Protein AF-A0A1C6IML2-F1 (afdb_monomer_lite)

Sequence (94 aa):
MLRERFFKNSITDAYDDVGADLAWDDSLQDDDVLLAPAPFDALYPHYLCAMTDAALGETDRYVGEQAQYNSLLADLAAWLRRSYPTLTGAQWRW

Structure (mmCIF, N/CA/C/O backbone):
data_AF-A0A1C6IML2-F1
#
_entry.id   AF-A0A1C6IML2-F1
#
loop_
_atom_site.group_PDB
_atom_site.id
_atom_site.type_symbol
_atom_site.label_atom_id
_atom_site.label_alt_id
_atom_site.label_comp_id
_atom_site.label_asym_id
_atom_site.label_entity_id
_atom_site.label_seq_id
_atom_site.pdbx_PDB_ins_code
_atom_site.Cartn_x
_atom_site.Cartn_y
_atom_site.Cartn_z
_atom_site.occupancy
_atom_site.B_iso_or_equiv
_atom_site.auth_seq_id
_atom_site.auth_comp_id
_atom_site.auth_asym_id
_atom_site.auth_atom_id
_atom_site.pdbx_PDB_model_num
ATOM 1 N N . MET A 1 1 ? 6.548 -15.029 27.079 1.00 63.56 1 MET A N 1
ATOM 2 C CA . MET A 1 1 ? 7.824 -14.253 27.061 1.00 63.56 1 MET A CA 1
ATOM 3 C C . MET A 1 1 ? 7.557 -12.743 27.072 1.00 63.56 1 MET A C 1
ATOM 5 O O . MET A 1 1 ? 6.429 -12.356 26.808 1.00 63.56 1 MET A O 1
ATOM 9 N N . LEU A 1 2 ? 8.548 -11.876 27.361 1.00 61.06 2 LEU A N 1
ATOM 10 C CA . LEU A 1 2 ? 8.369 -10.403 27.366 1.00 61.06 2 LEU A CA 1
ATOM 11 C C . LEU A 1 2 ? 7.769 -9.887 26.043 1.00 61.06 2 LEU A C 1
ATOM 13 O O . LEU A 1 2 ? 6.884 -9.036 26.061 1.00 61.06 2 LEU A O 1
ATOM 17 N N . ARG A 1 3 ? 8.179 -10.479 24.908 1.00 58.22 3 ARG A N 1
ATOM 18 C CA . ARG A 1 3 ? 7.647 -10.131 23.582 1.00 58.22 3 ARG A CA 1
ATOM 19 C C . ARG A 1 3 ? 6.127 -10.335 23.477 1.00 58.22 3 ARG A C 1
ATOM 21 O O . ARG A 1 3 ? 5.409 -9.483 22.991 1.00 58.22 3 ARG A O 1
ATOM 28 N N . GLU A 1 4 ? 5.616 -11.427 24.034 1.00 58.88 4 GLU A N 1
ATOM 29 C CA . GLU A 1 4 ? 4.181 -11.743 24.035 1.00 58.88 4 GLU A CA 1
ATOM 30 C C . GLU A 1 4 ? 3.408 -10.953 25.091 1.00 58.88 4 GLU A C 1
ATOM 32 O O . GLU A 1 4 ? 2.196 -11.077 25.159 1.00 58.88 4 GLU A O 1
ATOM 37 N N . ARG A 1 5 ? 4.079 -10.204 25.973 1.00 57.34 5 ARG A N 1
ATOM 38 C CA . ARG A 1 5 ? 3.413 -9.317 26.938 1.00 57.34 5 ARG A CA 1
ATOM 39 C C . ARG A 1 5 ? 3.260 -7.897 26.410 1.00 57.34 5 ARG A C 1
ATOM 41 O O . ARG A 1 5 ? 2.305 -7.246 26.802 1.00 57.34 5 ARG A O 1
ATOM 48 N N . PHE A 1 6 ? 4.181 -7.437 25.561 1.00 58.16 6 PHE A N 1
ATOM 49 C CA . PHE A 1 6 ? 4.202 -6.062 25.046 1.00 58.16 6 PHE A CA 1
ATOM 50 C C . PHE A 1 6 ? 3.831 -5.944 23.565 1.00 58.16 6 PHE A C 1
ATOM 52 O O . PHE A 1 6 ? 3.366 -4.891 23.147 1.00 58.16 6 PHE A O 1
ATOM 59 N N . PHE A 1 7 ? 4.007 -7.014 22.787 1.00 61.31 7 PHE A N 1
ATOM 60 C CA . PHE A 1 7 ? 3.743 -7.055 21.347 1.00 61.31 7 PHE A CA 1
ATOM 61 C C . PHE A 1 7 ? 2.663 -8.082 21.006 1.00 61.31 7 PHE A C 1
ATOM 63 O O . PHE A 1 7 ? 2.701 -8.680 19.933 1.00 61.31 7 PHE A O 1
ATOM 70 N N . LYS A 1 8 ? 1.707 -8.339 21.916 1.00 62.97 8 LYS A N 1
ATOM 71 C CA . LYS A 1 8 ? 0.493 -9.025 21.463 1.00 62.97 8 LYS A CA 1
ATOM 72 C C . LYS A 1 8 ? -0.135 -8.179 20.370 1.00 62.97 8 LYS A C 1
ATOM 74 O O . LYS A 1 8 ? -0.185 -6.953 20.508 1.00 62.97 8 LYS A O 1
ATOM 79 N N . ASN A 1 9 ? -0.600 -8.863 19.329 1.00 65.50 9 ASN A N 1
ATOM 80 C CA . ASN A 1 9 ? -1.374 -8.252 18.266 1.00 65.50 9 ASN A CA 1
ATOM 81 C C . ASN A 1 9 ? -2.499 -7.403 18.859 1.00 65.50 9 ASN A C 1
ATOM 83 O O . ASN A 1 9 ? -2.930 -7.586 20.005 1.00 65.50 9 ASN A O 1
ATOM 87 N N . SER A 1 10 ? -2.924 -6.430 18.066 1.00 68.50 10 SER A N 1
ATOM 88 C CA . SER A 1 10 ? -4.104 -5.647 18.381 1.00 68.50 10 SER A CA 1
ATOM 89 C C . SER A 1 10 ? -5.308 -6.553 18.669 1.00 68.50 10 SER A C 1
ATOM 91 O O . SER A 1 10 ? -5.331 -7.718 18.284 1.00 68.50 10 SER A O 1
ATOM 93 N N . ILE A 1 11 ? -6.315 -6.009 19.347 1.00 70.06 11 ILE A N 1
ATOM 94 C CA . ILE A 1 11 ? -7.582 -6.703 19.618 1.00 70.06 11 ILE A CA 1
ATOM 95 C C . ILE A 1 11 ? -8.411 -6.992 18.363 1.00 70.06 11 ILE A C 1
ATOM 97 O O . ILE A 1 11 ? -9.483 -7.570 18.486 1.00 70.06 11 ILE A O 1
ATOM 101 N N . THR A 1 12 ? -7.976 -6.522 17.193 1.00 74.88 12 THR A N 1
ATOM 102 C CA . THR A 1 12 ? -8.743 -6.653 15.960 1.00 74.88 12 THR A CA 1
ATOM 103 C C . THR A 1 12 ? -8.471 -7.976 15.261 1.00 74.88 12 THR A C 1
ATOM 105 O O . THR A 1 12 ? -7.321 -8.354 15.067 1.00 74.88 12 THR A O 1
ATOM 108 N N . ASP A 1 13 ? -9.562 -8.617 14.872 1.00 79.81 1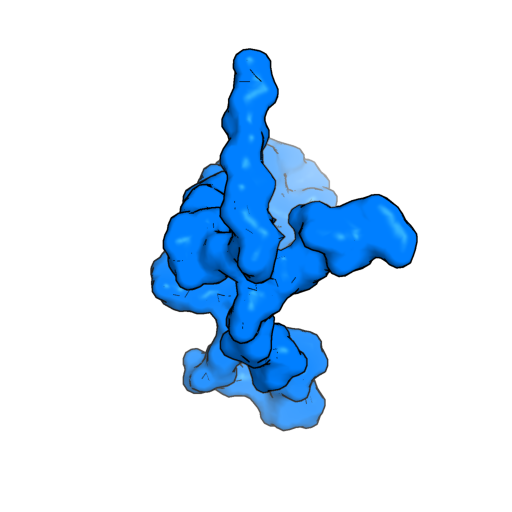3 ASP A N 1
ATOM 109 C CA . ASP A 1 13 ? -9.695 -9.780 13.992 1.00 79.81 13 ASP A CA 1
ATOM 110 C C . ASP A 1 13 ? -10.162 -9.372 12.580 1.00 79.81 13 ASP A C 1
ATOM 112 O O . ASP A 1 13 ? -10.324 -10.206 11.698 1.00 79.81 13 ASP A O 1
ATOM 116 N N . ALA A 1 14 ? -10.349 -8.069 12.329 1.00 78.75 14 ALA A N 1
ATOM 117 C CA . ALA A 1 14 ? -10.951 -7.540 11.102 1.00 78.75 14 ALA A CA 1
ATOM 118 C C . ALA A 1 14 ? -10.142 -7.816 9.821 1.00 78.75 14 ALA A C 1
ATOM 120 O O . ALA A 1 14 ? -10.643 -7.555 8.731 1.00 78.75 14 ALA A O 1
ATOM 121 N N . TYR A 1 15 ? -8.903 -8.298 9.956 1.00 79.44 15 TYR A N 1
ATOM 122 C CA . TYR A 1 15 ? -8.008 -8.613 8.844 1.00 79.44 15 TYR A CA 1
ATOM 123 C C . TYR A 1 15 ? -7.736 -10.113 8.686 1.00 79.44 15 TYR A C 1
ATOM 125 O O . TYR A 1 15 ? -6.981 -10.483 7.794 1.00 79.44 15 TYR A O 1
ATOM 133 N N . ASP A 1 16 ? -8.302 -10.966 9.546 1.00 84.62 16 ASP A N 1
ATOM 134 C CA . ASP A 1 16 ? -7.970 -12.396 9.563 1.00 84.62 16 ASP A CA 1
ATOM 135 C C . ASP A 1 16 ? -8.580 -13.142 8.361 1.00 84.62 16 ASP A C 1
ATOM 137 O O . ASP A 1 16 ? -7.967 -14.077 7.850 1.00 84.62 16 ASP A O 1
ATOM 141 N N . ASP A 1 17 ? -9.744 -12.683 7.885 1.00 84.81 17 ASP A N 1
ATOM 142 C CA . ASP A 1 17 ? -10.539 -13.330 6.830 1.00 84.81 17 ASP A CA 1
ATOM 143 C C . ASP A 1 17 ? -10.688 -12.469 5.554 1.00 84.81 17 ASP A C 1
ATOM 145 O O . ASP A 1 17 ? -11.549 -12.739 4.717 1.00 84.81 17 ASP A O 1
ATOM 149 N N . VAL A 1 18 ? -9.888 -11.406 5.394 1.00 83.88 18 VAL A N 1
ATOM 150 C CA . VAL A 1 18 ? -9.951 -10.496 4.228 1.00 83.88 18 VAL A CA 1
ATOM 151 C C . VAL A 1 18 ? -8.589 -10.370 3.551 1.00 83.88 18 VAL A C 1
ATOM 153 O O . VAL A 1 18 ? -7.551 -10.398 4.211 1.00 83.88 18 VAL A O 1
ATOM 156 N N . GLY A 1 19 ? -8.577 -10.176 2.234 1.00 82.94 19 GLY A N 1
ATOM 157 C CA . GLY A 1 19 ? -7.341 -10.066 1.466 1.00 82.94 19 GLY A CA 1
ATOM 158 C C . GLY A 1 19 ? -7.447 -10.679 0.077 1.00 82.94 19 GLY A C 1
ATOM 159 O O . GLY A 1 19 ? -8.177 -11.642 -0.149 1.00 82.94 19 GLY A O 1
ATOM 160 N N . ALA A 1 20 ? -6.680 -10.121 -0.861 1.00 82.19 20 ALA A N 1
ATOM 161 C CA . ALA A 1 20 ? -6.645 -10.609 -2.237 1.00 82.19 20 ALA A CA 1
ATOM 162 C C . ALA A 1 20 ? -6.125 -12.051 -2.335 1.00 82.19 20 ALA A C 1
ATOM 164 O O . ALA A 1 20 ? -6.489 -12.764 -3.257 1.00 82.19 20 ALA A O 1
ATOM 165 N N . ASP A 1 21 ? -5.280 -12.479 -1.397 1.00 84.38 21 ASP A N 1
ATOM 166 C CA . ASP A 1 21 ? -4.763 -13.842 -1.290 1.00 84.38 21 ASP A CA 1
ATOM 167 C C . ASP A 1 21 ? -5.829 -14.854 -0.858 1.00 84.38 21 ASP A C 1
ATOM 169 O O . ASP A 1 21 ? -5.790 -15.994 -1.313 1.00 84.38 21 ASP A O 1
ATOM 173 N N . LEU A 1 22 ? -6.791 -14.435 -0.031 1.00 85.81 22 LEU A N 1
ATOM 174 C CA . LEU A 1 22 ? -7.913 -15.271 0.403 1.00 85.81 22 LEU A CA 1
ATOM 175 C C . LEU A 1 22 ? -9.039 -15.304 -0.639 1.00 85.81 22 LEU A C 1
ATOM 177 O O . LEU A 1 22 ? -9.642 -16.349 -0.854 1.00 85.81 22 LEU A O 1
ATOM 181 N N . ALA A 1 23 ? -9.296 -14.177 -1.307 1.00 83.88 23 ALA A N 1
ATOM 182 C CA . ALA A 1 23 ? -10.342 -14.056 -2.325 1.00 83.88 23 ALA A CA 1
ATOM 183 C C . ALA A 1 23 ? -9.951 -14.649 -3.697 1.00 83.88 23 ALA A C 1
ATOM 185 O O . ALA A 1 23 ? -10.800 -14.854 -4.561 1.00 83.88 23 ALA A O 1
ATOM 186 N N . TRP A 1 24 ? -8.663 -14.934 -3.923 1.00 80.88 24 TRP A N 1
ATOM 187 C CA . TRP A 1 24 ? -8.145 -15.313 -5.242 1.00 80.88 24 TRP A CA 1
ATOM 188 C C . TRP A 1 24 ? -8.762 -16.588 -5.834 1.00 80.88 24 TRP A C 1
ATOM 190 O O . TRP A 1 24 ? -8.887 -16.682 -7.057 1.00 80.88 24 TRP A O 1
ATOM 200 N N . ASP A 1 25 ? -9.142 -17.562 -5.001 1.00 82.88 25 ASP A N 1
ATOM 201 C CA . ASP A 1 25 ? -9.632 -18.870 -5.463 1.00 82.88 25 ASP A CA 1
ATOM 202 C C . ASP A 1 25 ? -10.903 -18.761 -6.330 1.00 82.88 25 ASP A C 1
ATOM 204 O O . ASP A 1 25 ? -11.059 -19.530 -7.282 1.00 82.88 25 ASP A O 1
ATOM 208 N N . ASP A 1 26 ? -11.752 -17.759 -6.080 1.00 79.19 26 ASP A N 1
ATOM 209 C CA . ASP A 1 26 ? -12.971 -17.481 -6.854 1.00 79.19 26 ASP A CA 1
ATOM 210 C C . ASP A 1 26 ? -12.768 -16.407 -7.945 1.00 79.19 26 ASP A C 1
ATOM 212 O O . ASP A 1 26 ? -13.717 -15.990 -8.612 1.00 79.19 26 ASP A O 1
ATOM 216 N N . SER A 1 27 ? -11.509 -16.027 -8.208 1.00 78.31 27 SER A N 1
ATOM 217 C CA . SER A 1 27 ? -11.098 -14.818 -8.940 1.00 78.31 27 SER A CA 1
ATOM 218 C C . SER A 1 27 ? -11.529 -13.532 -8.233 1.00 78.31 27 SER A C 1
ATOM 220 O O . SER A 1 27 ? -12.689 -13.378 -7.870 1.00 78.31 27 SER A O 1
ATOM 222 N N . LEU A 1 28 ? -10.599 -12.582 -8.104 1.00 81.69 28 LEU A N 1
ATOM 223 C CA . LEU A 1 28 ? -10.842 -11.313 -7.415 1.00 81.69 28 LEU A CA 1
ATOM 224 C C . LEU A 1 28 ? -11.996 -10.530 -8.074 1.00 81.69 28 LEU A C 1
ATOM 226 O O . LEU A 1 28 ? -11.887 -10.139 -9.240 1.00 81.69 28 LEU A O 1
ATOM 230 N N . GLN A 1 29 ? -13.081 -10.321 -7.334 1.00 84.25 29 GLN A N 1
ATOM 231 C CA . GLN A 1 29 ? -14.260 -9.553 -7.728 1.00 84.25 29 GLN A CA 1
ATOM 232 C C . GLN A 1 29 ? -14.117 -8.073 -7.349 1.00 84.25 29 GLN A C 1
ATOM 234 O O . GLN A 1 29 ? -13.320 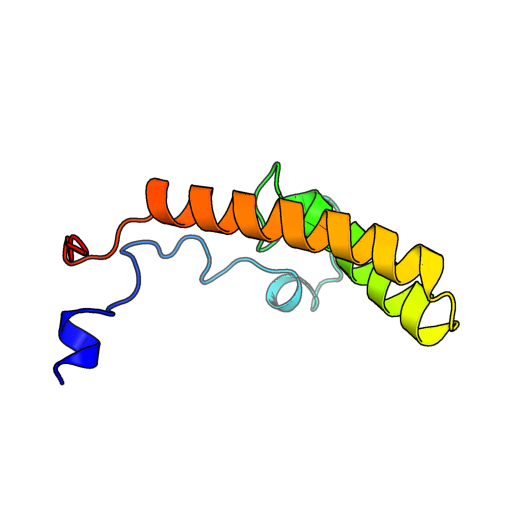-7.700 -6.488 1.00 84.25 29 GLN A O 1
ATOM 239 N N . ASP A 1 30 ? -14.922 -7.213 -7.977 1.00 81.25 30 ASP A N 1
ATOM 240 C CA . ASP A 1 30 ? -14.915 -5.767 -7.706 1.00 81.25 30 ASP A CA 1
ATOM 241 C C . ASP A 1 30 ? -15.397 -5.421 -6.280 1.00 81.25 30 ASP A C 1
ATOM 243 O O . ASP A 1 30 ? -15.064 -4.357 -5.757 1.00 81.25 30 ASP A O 1
ATOM 247 N N . ASP A 1 31 ? -16.200 -6.289 -5.657 1.00 82.75 31 ASP A N 1
ATOM 248 C CA . ASP A 1 31 ? -16.744 -6.129 -4.306 1.00 82.75 31 ASP A CA 1
ATOM 249 C C . ASP A 1 31 ? -15.939 -6.853 -3.213 1.00 82.75 31 ASP A C 1
ATOM 251 O O . ASP A 1 31 ? -16.283 -6.740 -2.031 1.00 82.75 31 ASP A O 1
ATOM 255 N N . ASP A 1 32 ? -14.847 -7.535 -3.576 1.00 83.62 32 ASP A N 1
ATOM 256 C CA . ASP A 1 32 ? -13.982 -8.207 -2.609 1.00 83.62 32 ASP A CA 1
ATOM 257 C C . ASP A 1 32 ? -13.278 -7.211 -1.684 1.00 83.62 32 ASP A C 1
ATOM 259 O O . ASP A 1 32 ? -12.699 -6.197 -2.092 1.00 83.62 32 ASP A O 1
ATOM 263 N N . VAL A 1 33 ? -13.286 -7.531 -0.390 1.00 81.56 33 VAL A N 1
ATOM 264 C CA . VAL A 1 33 ? -12.640 -6.701 0.625 1.00 81.56 33 VAL A CA 1
ATOM 265 C C . VAL A 1 33 ? -11.139 -6.960 0.609 1.00 81.56 33 VAL A C 1
ATOM 267 O O . VAL A 1 33 ? -10.651 -8.018 1.012 1.00 81.56 33 VAL A O 1
ATOM 270 N N . LEU A 1 34 ? -10.394 -5.952 0.166 1.00 82.94 34 LEU A N 1
ATOM 271 C CA . LEU A 1 34 ? -8.940 -5.976 0.181 1.00 82.94 34 LEU A CA 1
ATOM 272 C C . LEU A 1 34 ? -8.380 -5.672 1.578 1.00 82.94 34 LEU A C 1
ATOM 274 O O . LEU A 1 34 ? -9.021 -5.037 2.416 1.00 82.94 34 LEU A O 1
ATOM 278 N N . LEU A 1 35 ? -7.129 -6.084 1.804 1.00 83.19 35 LEU A N 1
ATOM 279 C CA . LEU A 1 35 ? -6.431 -5.893 3.079 1.00 83.19 35 LEU A CA 1
ATOM 280 C C . LEU A 1 35 ? -6.242 -4.406 3.422 1.00 83.19 35 LEU A C 1
ATOM 282 O O . LEU A 1 35 ? -6.279 -4.033 4.591 1.00 83.19 35 LEU A O 1
ATOM 286 N N . ALA A 1 36 ? -6.022 -3.547 2.422 1.00 85.19 36 ALA A N 1
ATOM 287 C CA . ALA A 1 36 ? -6.010 -2.102 2.626 1.00 85.19 36 ALA A CA 1
ATOM 288 C C . ALA A 1 36 ? -7.451 -1.559 2.538 1.00 85.19 36 ALA A C 1
ATOM 290 O O . ALA A 1 36 ? -8.030 -1.572 1.450 1.00 85.19 36 ALA A O 1
ATOM 291 N N . PRO A 1 37 ? -8.040 -1.065 3.644 1.00 81.88 37 PRO A N 1
ATOM 292 C CA . PRO A 1 37 ? -9.397 -0.534 3.617 1.00 81.88 37 PRO A CA 1
ATOM 293 C C . PRO A 1 37 ? -9.437 0.811 2.884 1.00 81.88 37 PRO A C 1
ATOM 295 O O . PRO A 1 37 ? -8.467 1.570 2.929 1.00 81.88 37 PRO A O 1
ATOM 298 N N . ALA A 1 38 ? -10.578 1.165 2.284 1.00 82.69 38 ALA A N 1
ATOM 299 C CA . ALA A 1 38 ? -10.789 2.506 1.738 1.00 82.69 38 ALA A CA 1
ATOM 300 C C . ALA A 1 38 ? -10.548 3.577 2.829 1.00 82.69 38 ALA A C 1
ATOM 302 O O . ALA A 1 38 ? -11.043 3.427 3.953 1.00 82.69 38 ALA A O 1
ATOM 303 N N . PRO A 1 39 ? -9.801 4.664 2.543 1.00 85.56 39 PRO A N 1
ATOM 304 C CA . PRO A 1 39 ? -9.339 5.137 1.228 1.00 85.56 39 PRO A CA 1
ATOM 305 C C . PRO A 1 39 ? -7.904 4.705 0.837 1.00 85.56 39 PRO A C 1
ATOM 307 O O . PRO A 1 39 ? -7.266 5.357 0.013 1.00 85.56 39 PRO A O 1
ATOM 310 N N . PHE A 1 40 ? -7.336 3.683 1.482 1.00 90.00 40 PHE A N 1
ATOM 311 C CA . PHE A 1 40 ? -5.953 3.231 1.264 1.00 90.00 40 PHE A CA 1
ATOM 312 C C . PHE A 1 40 ? -5.824 2.144 0.186 1.00 90.00 40 PHE A C 1
ATOM 314 O O . PHE A 1 40 ? -4.724 1.666 -0.073 1.00 90.00 40 PHE A O 1
ATOM 321 N N . ASP A 1 41 ? -6.922 1.768 -0.460 1.00 86.50 41 ASP A N 1
ATOM 322 C CA . ASP A 1 41 ? -7.003 0.808 -1.565 1.00 86.50 41 ASP A CA 1
ATOM 323 C C . ASP A 1 41 ? -6.152 1.222 -2.781 1.00 86.50 41 ASP A C 1
ATOM 325 O O . ASP A 1 41 ? -5.594 0.367 -3.472 1.00 86.50 41 ASP A O 1
ATOM 329 N N . ALA A 1 42 ? -5.922 2.528 -2.971 1.00 89.38 42 ALA A N 1
ATOM 330 C CA . ALA A 1 42 ? -4.992 3.067 -3.971 1.00 89.38 42 ALA A CA 1
ATOM 331 C C . ALA A 1 42 ? -3.532 2.587 -3.800 1.00 89.38 42 ALA A C 1
ATOM 333 O O . ALA A 1 42 ? -2.721 2.711 -4.719 1.00 89.38 42 ALA A O 1
ATOM 334 N N . LEU A 1 43 ? -3.188 1.991 -2.654 1.00 92.50 43 LEU A N 1
ATOM 335 C CA . LEU A 1 43 ? -1.888 1.373 -2.412 1.00 92.50 43 LEU A CA 1
ATOM 336 C C . LEU A 1 43 ? -1.592 0.233 -3.403 1.00 92.50 43 LEU A C 1
ATOM 338 O O . LEU A 1 43 ? -0.446 0.095 -3.835 1.00 92.50 43 LEU A O 1
ATOM 342 N N . TYR A 1 44 ? -2.604 -0.545 -3.809 1.00 87.81 44 TYR A N 1
ATOM 343 C CA . TYR A 1 44 ? -2.410 -1.671 -4.730 1.00 87.81 44 TYR A CA 1
ATOM 344 C C . TYR A 1 44 ? -2.035 -1.233 -6.150 1.00 87.81 44 TYR A C 1
ATOM 346 O O . TYR A 1 44 ? -1.019 -1.725 -6.648 1.00 87.81 44 TYR A O 1
ATOM 354 N N . PRO A 1 45 ? -2.763 -0.301 -6.804 1.00 91.19 45 PRO A N 1
ATOM 355 C CA . PRO A 1 45 ? -2.347 0.231 -8.097 1.00 91.19 45 PRO A CA 1
ATOM 356 C C . PRO A 1 45 ? -0.918 0.778 -8.093 1.00 91.19 45 PRO A C 1
ATOM 358 O O . PRO A 1 45 ? -0.140 0.414 -8.969 1.00 91.19 45 PRO A O 1
ATOM 361 N N . HIS A 1 46 ? -0.533 1.580 -7.093 1.00 94.75 46 HIS A N 1
ATOM 362 C CA . HIS A 1 46 ? 0.819 2.150 -7.032 1.00 94.75 46 HIS A CA 1
ATOM 363 C C . HIS A 1 46 ? 1.904 1.081 -6.853 1.00 94.75 46 HIS A C 1
ATOM 365 O O . HIS A 1 46 ? 2.958 1.164 -7.482 1.00 94.75 46 HIS A O 1
ATOM 371 N N . TYR A 1 47 ? 1.642 0.037 -6.059 1.00 92.00 47 TYR A N 1
ATOM 372 C CA . TYR A 1 47 ? 2.554 -1.102 -5.945 1.00 92.00 47 TYR A CA 1
ATOM 373 C C . TYR A 1 47 ? 2.715 -1.837 -7.280 1.00 92.00 47 TYR A C 1
ATOM 375 O O . TYR A 1 47 ? 3.835 -2.088 -7.720 1.00 92.00 47 TYR A O 1
ATOM 383 N N . LEU A 1 48 ? 1.606 -2.165 -7.947 1.00 92.88 48 LEU A N 1
ATOM 384 C CA . LEU A 1 48 ? 1.637 -2.898 -9.213 1.00 92.88 48 LEU A CA 1
ATOM 385 C C . LEU A 1 48 ? 2.303 -2.086 -10.329 1.00 92.88 48 LEU A C 1
ATOM 387 O O . LEU A 1 48 ? 3.119 -2.638 -11.072 1.00 92.88 48 LEU A O 1
ATOM 391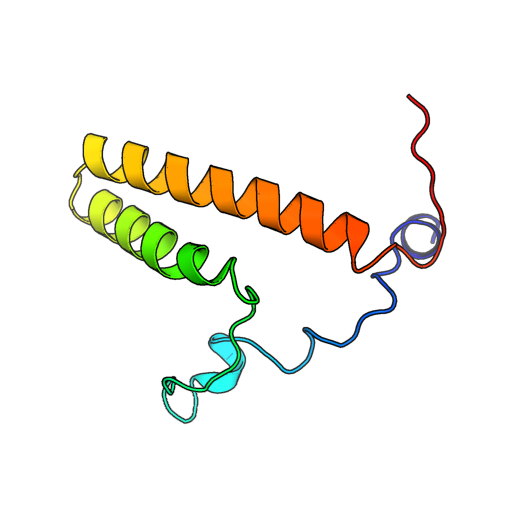 N N . CYS A 1 49 ? 2.012 -0.786 -10.419 1.00 95.62 49 CYS A N 1
ATOM 392 C CA . CYS A 1 49 ? 2.678 0.125 -11.348 1.00 95.62 49 CYS A CA 1
ATOM 393 C C . CYS A 1 49 ? 4.180 0.183 -11.064 1.00 95.62 49 CYS A C 1
ATOM 395 O O . CYS A 1 49 ? 4.966 -0.057 -11.974 1.00 95.62 49 CYS A O 1
ATOM 397 N N . ALA A 1 50 ? 4.590 0.366 -9.803 1.00 96.38 50 ALA A N 1
ATOM 398 C CA . ALA A 1 50 ? 6.002 0.369 -9.429 1.00 96.38 50 ALA A CA 1
ATOM 399 C C . ALA A 1 50 ? 6.709 -0.937 -9.830 1.00 96.38 50 ALA A C 1
ATOM 401 O O . ALA A 1 50 ? 7.775 -0.905 -10.442 1.00 96.38 50 ALA A O 1
ATOM 402 N N . MET A 1 51 ? 6.124 -2.099 -9.533 1.00 96.94 51 MET A N 1
ATOM 403 C CA . MET A 1 51 ? 6.726 -3.387 -9.895 1.00 96.94 51 MET A CA 1
ATOM 404 C C . MET A 1 51 ? 6.801 -3.590 -11.414 1.00 96.94 51 MET A C 1
ATOM 406 O O . MET A 1 51 ? 7.782 -4.148 -11.910 1.00 96.94 51 MET A O 1
ATOM 410 N N . THR A 1 52 ? 5.800 -3.109 -12.153 1.00 97.31 52 THR A N 1
ATOM 411 C CA . THR A 1 52 ? 5.774 -3.158 -13.621 1.00 97.31 52 THR A CA 1
ATOM 412 C C . THR A 1 52 ? 6.843 -2.245 -14.217 1.00 97.31 52 THR A C 1
ATOM 414 O O . THR A 1 52 ? 7.654 -2.701 -15.019 1.00 97.31 52 THR A O 1
ATOM 417 N N . ASP A 1 53 ? 6.914 -0.993 -13.770 1.00 97.19 53 ASP A N 1
ATOM 418 C C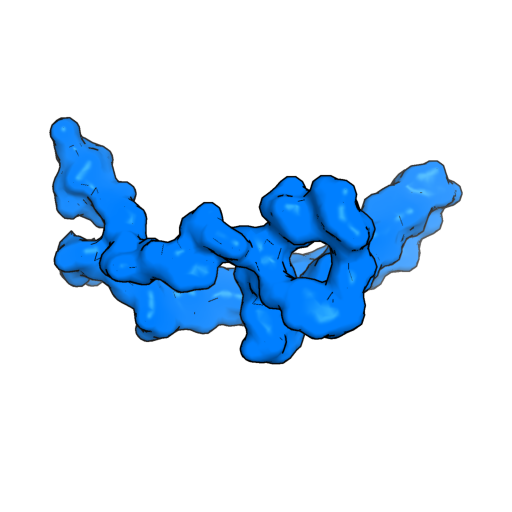A . ASP A 1 53 ? 7.913 -0.017 -14.207 1.00 97.19 53 ASP A CA 1
ATOM 419 C C . ASP A 1 53 ? 9.335 -0.511 -13.884 1.00 97.19 53 ASP A C 1
ATOM 421 O O . ASP A 1 53 ? 10.242 -0.413 -14.712 1.00 97.19 53 ASP A O 1
ATOM 425 N N . ALA A 1 54 ? 9.535 -1.135 -12.716 1.00 96.88 54 ALA A N 1
ATOM 426 C CA . ALA A 1 54 ? 10.802 -1.761 -12.346 1.00 96.88 54 ALA A CA 1
ATOM 427 C C . ALA A 1 54 ? 11.177 -2.924 -13.282 1.00 96.88 54 ALA A C 1
ATOM 429 O O . ALA A 1 54 ? 12.332 -3.027 -13.696 1.00 96.88 54 ALA A O 1
ATOM 430 N N . ALA A 1 55 ? 10.215 -3.778 -13.649 1.00 97.50 55 ALA A N 1
ATOM 431 C CA . ALA A 1 55 ? 10.433 -4.879 -14.589 1.00 97.50 55 ALA A CA 1
ATOM 432 C C . ALA A 1 55 ? 10.730 -4.391 -16.020 1.00 97.50 55 ALA A C 1
ATOM 434 O O . ALA A 1 55 ? 11.486 -5.040 -16.744 1.00 97.50 55 ALA A O 1
ATOM 435 N N . LEU A 1 56 ? 10.173 -3.242 -16.413 1.00 97.25 56 LEU A N 1
ATOM 436 C CA . LEU A 1 56 ? 10.417 -2.592 -17.704 1.00 97.25 56 LEU A CA 1
ATOM 437 C C . LEU A 1 56 ? 11.703 -1.741 -17.727 1.00 97.25 56 LEU A C 1
ATOM 439 O O . LEU A 1 56 ? 12.129 -1.307 -18.796 1.00 97.25 56 LEU A O 1
ATOM 443 N N . GLY A 1 57 ? 12.346 -1.518 -16.576 1.00 96.88 57 GLY A N 1
ATOM 444 C CA . GLY A 1 57 ? 13.535 -0.667 -16.452 1.00 96.88 57 GLY A CA 1
ATOM 445 C C . GLY A 1 57 ? 13.235 0.839 -16.446 1.00 96.88 57 GLY A C 1
ATOM 446 O O . GLY A 1 57 ? 14.150 1.655 -16.587 1.00 96.88 57 GLY A O 1
ATOM 447 N N . GLU A 1 58 ? 11.975 1.230 -16.256 1.00 97.62 58 GLU A N 1
ATOM 448 C CA . GLU A 1 58 ? 11.503 2.616 -16.231 1.00 97.62 58 GLU A CA 1
ATOM 449 C C . GLU A 1 58 ? 11.758 3.274 -14.863 1.00 97.62 58 GLU A C 1
ATOM 451 O O . GLU A 1 58 ? 10.841 3.602 -14.113 1.00 97.62 58 GLU A O 1
ATOM 456 N N . THR A 1 59 ? 13.036 3.478 -14.529 1.00 95.69 59 THR A N 1
ATOM 457 C CA . THR A 1 59 ? 13.474 3.934 -13.192 1.00 95.69 59 THR A CA 1
ATOM 458 C C . THR A 1 59 ? 12.780 5.217 -12.716 1.00 95.69 59 THR A C 1
ATOM 460 O O . THR A 1 59 ? 12.371 5.287 -11.560 1.00 95.69 59 THR A O 1
ATOM 463 N N . ASP A 1 60 ? 12.608 6.221 -13.582 1.00 96.94 60 ASP A N 1
ATOM 464 C CA . ASP A 1 60 ? 11.985 7.496 -13.192 1.00 96.94 60 ASP A CA 1
ATOM 465 C C . ASP A 1 60 ? 10.501 7.335 -12.828 1.00 96.94 60 ASP A C 1
ATOM 467 O O . ASP A 1 60 ? 10.018 7.952 -11.876 1.00 96.94 60 ASP A O 1
ATOM 471 N N . ARG A 1 61 ? 9.783 6.472 -13.559 1.00 96.06 61 ARG A N 1
ATOM 472 C CA . ARG A 1 61 ? 8.368 6.171 -13.306 1.00 96.06 61 ARG A CA 1
ATOM 473 C C . ARG A 1 61 ? 8.217 5.324 -12.046 1.00 96.06 61 ARG A C 1
ATOM 475 O O . ARG A 1 61 ? 7.472 5.717 -11.151 1.00 96.06 61 ARG A O 1
ATOM 482 N N . TYR A 1 62 ? 9.062 4.302 -11.889 1.00 96.69 62 TYR A N 1
ATOM 483 C CA . TYR A 1 62 ? 9.171 3.514 -10.660 1.00 96.69 62 TYR A CA 1
ATOM 484 C C . TYR A 1 62 ? 9.385 4.387 -9.415 1.00 96.69 62 TYR A C 1
ATOM 486 O O . TYR A 1 62 ? 8.714 4.186 -8.406 1.00 96.69 62 TYR A O 1
ATOM 494 N N . VAL A 1 63 ? 10.301 5.363 -9.462 1.00 97.31 63 VAL A N 1
ATOM 495 C CA . VAL A 1 63 ? 10.567 6.255 -8.318 1.00 97.31 63 VAL A CA 1
ATOM 496 C C . VAL A 1 63 ? 9.335 7.093 -7.974 1.00 97.31 63 VAL A C 1
ATOM 498 O O . VAL A 1 63 ? 9.031 7.268 -6.792 1.00 97.31 63 VAL A O 1
ATOM 501 N N . GLY A 1 64 ? 8.616 7.585 -8.986 1.00 96.75 64 GLY A N 1
ATOM 502 C CA . GLY A 1 64 ? 7.358 8.306 -8.801 1.00 96.75 64 GLY A CA 1
ATOM 503 C C . GLY A 1 64 ? 6.285 7.444 -8.135 1.00 96.75 64 GLY A C 1
ATOM 504 O O . GLY A 1 64 ? 5.720 7.848 -7.118 1.00 96.75 64 GLY A O 1
ATOM 505 N N . GLU A 1 65 ? 6.056 6.240 -8.657 1.00 96.81 65 GLU A N 1
ATOM 506 C CA . GLU A 1 65 ? 5.080 5.291 -8.111 1.00 96.81 65 GLU A CA 1
ATOM 507 C C . GLU A 1 65 ? 5.455 4.845 -6.692 1.00 96.81 65 GLU A C 1
ATOM 509 O O . GLU A 1 65 ? 4.611 4.838 -5.795 1.00 96.81 65 GLU A O 1
ATOM 514 N N . GLN A 1 66 ? 6.742 4.592 -6.429 1.00 96.69 66 GLN A N 1
ATOM 515 C CA . GLN A 1 66 ? 7.199 4.259 -5.083 1.00 96.69 66 GLN A CA 1
ATOM 516 C C . GLN A 1 66 ? 7.037 5.399 -4.085 1.00 96.69 66 GLN A C 1
ATOM 518 O O . GLN A 1 66 ? 6.790 5.144 -2.905 1.00 96.69 66 GLN A O 1
ATOM 523 N N . ALA A 1 67 ? 7.181 6.653 -4.511 1.00 97.00 67 ALA A N 1
ATOM 524 C CA . ALA A 1 67 ? 6.923 7.786 -3.632 1.00 97.00 67 ALA A CA 1
ATOM 525 C C . ALA A 1 67 ? 5.443 7.832 -3.212 1.00 97.00 67 ALA A C 1
ATOM 527 O O . ALA A 1 67 ? 5.159 8.003 -2.024 1.00 97.00 67 ALA A O 1
ATOM 528 N N . GLN A 1 68 ? 4.515 7.606 -4.150 1.00 95.81 68 GLN A N 1
ATOM 529 C CA . GLN A 1 68 ? 3.076 7.557 -3.858 1.00 95.81 68 GLN A CA 1
ATOM 530 C C . GLN A 1 68 ? 2.716 6.372 -2.958 1.00 95.81 68 GLN A C 1
ATOM 532 O O . GLN A 1 68 ? 2.070 6.554 -1.923 1.00 95.81 68 GLN A O 1
ATOM 537 N N . TYR A 1 69 ? 3.213 5.176 -3.288 1.00 94.88 69 TYR A N 1
ATOM 538 C CA . TYR A 1 69 ? 3.029 3.972 -2.480 1.00 94.88 69 TYR A CA 1
ATOM 539 C C . TYR A 1 69 ? 3.505 4.172 -1.034 1.00 94.88 69 TYR A C 1
ATOM 541 O O . TYR A 1 69 ? 2.763 3.913 -0.086 1.00 94.88 69 TYR A O 1
ATOM 549 N N . ASN A 1 70 ? 4.725 4.687 -0.845 1.00 94.69 70 ASN A N 1
ATOM 550 C CA . ASN A 1 70 ? 5.289 4.892 0.490 1.00 94.69 70 ASN A CA 1
ATOM 551 C C . ASN A 1 70 ? 4.530 5.960 1.288 1.00 94.69 70 ASN A C 1
ATOM 553 O O . ASN A 1 70 ? 4.406 5.829 2.507 1.00 94.69 70 ASN A O 1
ATOM 557 N N . SER A 1 71 ? 4.006 6.994 0.619 1.00 95.19 71 SER A N 1
ATOM 558 C CA . SER A 1 71 ? 3.162 8.006 1.260 1.00 95.19 71 SER A CA 1
ATOM 559 C C . SER A 1 71 ? 1.877 7.380 1.807 1.00 95.19 71 SER A C 1
ATOM 561 O O . SER A 1 71 ? 1.581 7.523 2.993 1.00 95.19 71 SER A O 1
ATOM 563 N N . LEU A 1 72 ? 1.154 6.618 0.978 1.00 93.94 72 LEU A N 1
ATOM 564 C CA . LEU A 1 72 ? -0.073 5.931 1.393 1.00 93.94 72 LEU A CA 1
ATOM 565 C C . LEU A 1 72 ? 0.187 4.898 2.492 1.00 93.94 72 LEU A C 1
ATOM 567 O O . LEU A 1 72 ? -0.587 4.801 3.444 1.00 93.94 72 LEU A O 1
ATOM 571 N N . LEU A 1 73 ? 1.295 4.157 2.407 1.00 92.62 73 LEU A N 1
ATOM 572 C CA . LEU A 1 73 ? 1.679 3.180 3.423 1.00 92.62 73 LEU A CA 1
ATOM 573 C C . LEU A 1 73 ? 1.939 3.847 4.783 1.00 92.62 73 LEU A C 1
ATOM 575 O O . LEU A 1 73 ? 1.557 3.308 5.825 1.00 92.62 73 LEU A O 1
ATOM 579 N N . ALA A 1 74 ? 2.567 5.027 4.794 1.00 94.19 74 ALA A N 1
ATOM 580 C CA . ALA A 1 74 ? 2.790 5.791 6.018 1.00 94.19 74 ALA A CA 1
ATOM 581 C C . ALA A 1 74 ? 1.466 6.260 6.647 1.00 94.19 74 ALA A C 1
ATOM 583 O O . ALA A 1 74 ? 1.283 6.120 7.863 1.00 94.19 74 ALA A O 1
ATOM 584 N N . ASP A 1 75 ? 0.533 6.746 5.827 1.00 94.00 75 ASP A N 1
ATOM 585 C CA . ASP A 1 75 ? -0.791 7.183 6.276 1.00 94.00 75 ASP A CA 1
ATOM 586 C C . ASP A 1 75 ? -1.641 6.016 6.794 1.00 94.00 75 ASP A C 1
ATOM 588 O O . ASP A 1 75 ? -2.228 6.120 7.879 1.00 94.00 75 ASP A O 1
ATOM 592 N N . LEU A 1 76 ? -1.633 4.876 6.093 1.00 91.38 76 LEU A N 1
ATOM 593 C CA . LEU A 1 76 ? -2.281 3.638 6.529 1.00 91.38 76 LEU A CA 1
ATOM 594 C C . LEU A 1 76 ? -1.711 3.173 7.872 1.00 91.38 76 LEU A C 1
ATOM 596 O O . LEU A 1 76 ? -2.459 2.895 8.808 1.00 91.38 76 LEU A O 1
ATOM 600 N N . ALA A 1 77 ? -0.384 3.150 8.021 1.00 89.44 77 ALA A N 1
ATOM 601 C CA . ALA A 1 77 ? 0.255 2.764 9.275 1.00 89.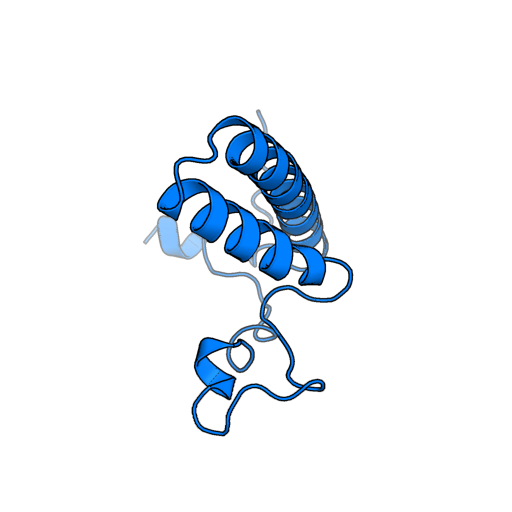44 77 ALA A CA 1
ATOM 602 C C . ALA A 1 77 ? -0.112 3.716 10.427 1.00 89.44 77 ALA A C 1
ATOM 604 O O . ALA A 1 77 ? -0.283 3.288 11.572 1.00 89.44 77 ALA A O 1
ATOM 605 N N . ALA A 1 78 ? -0.230 5.018 10.158 1.00 90.81 78 ALA A N 1
ATOM 606 C CA . ALA A 1 78 ? -0.684 5.986 11.148 1.00 90.81 78 ALA A CA 1
ATOM 607 C C . ALA A 1 78 ? -2.156 5.763 11.526 1.00 90.81 78 ALA A C 1
ATOM 609 O O . ALA A 1 78 ? -2.502 5.860 12.704 1.00 90.81 78 ALA A O 1
ATOM 610 N N . TRP A 1 79 ? -3.010 5.443 10.553 1.00 90.19 79 TRP A N 1
ATOM 611 C CA . TRP A 1 79 ? -4.414 5.118 10.779 1.00 90.19 79 TRP A CA 1
ATOM 612 C C . TRP A 1 79 ? -4.580 3.831 11.595 1.00 90.19 79 TRP A C 1
ATOM 614 O O . TRP A 1 79 ? -5.237 3.875 12.632 1.00 90.19 79 TRP A O 1
ATOM 624 N N . LEU A 1 80 ? -3.894 2.738 11.241 1.00 85.50 80 LEU A N 1
ATOM 625 C CA . LEU A 1 80 ? -3.948 1.464 11.971 1.00 85.50 80 LEU A CA 1
ATOM 626 C C . LEU A 1 80 ? -3.586 1.627 13.452 1.00 85.50 80 LEU A C 1
ATOM 628 O O . LEU A 1 80 ? -4.280 1.106 14.320 1.00 85.50 80 LEU A O 1
ATOM 632 N N . ARG A 1 81 ? -2.547 2.411 13.767 1.00 84.62 81 ARG A N 1
ATOM 633 C CA . ARG A 1 81 ? -2.153 2.681 15.164 1.00 84.62 81 ARG A CA 1
ATOM 634 C C . ARG A 1 81 ? -3.222 3.432 15.961 1.00 84.62 81 ARG A C 1
ATOM 636 O O . ARG A 1 81 ? -3.275 3.276 17.178 1.00 84.62 81 ARG A O 1
ATOM 643 N N . ARG A 1 82 ? -4.036 4.265 15.303 1.00 85.69 82 ARG A N 1
ATOM 644 C CA . ARG A 1 82 ? -5.142 4.999 15.939 1.00 85.69 82 ARG A CA 1
ATOM 645 C C . ARG A 1 82 ? -6.393 4.134 16.071 1.00 85.69 82 ARG A C 1
ATOM 647 O O . ARG A 1 82 ? -7.050 4.201 17.104 1.00 85.69 82 ARG A O 1
ATOM 654 N N . SER A 1 83 ? -6.705 3.344 15.046 1.00 85.25 83 SER A N 1
ATOM 655 C CA . SER A 1 83 ? -7.917 2.521 14.978 1.00 85.25 83 SER A CA 1
ATOM 656 C C . SER A 1 83 ? -7.815 1.249 15.819 1.00 85.25 83 SER A C 1
ATOM 658 O O . SER A 1 83 ? -8.800 0.826 16.417 1.00 85.25 83 SER A O 1
ATOM 660 N N . TYR A 1 84 ? -6.621 0.658 15.901 1.00 81.44 84 TYR A N 1
ATOM 661 C CA . TYR A 1 84 ? -6.400 -0.672 16.467 1.00 81.44 84 TYR A CA 1
ATOM 662 C C . TYR A 1 84 ? -5.269 -0.661 17.503 1.00 81.44 84 TYR A C 1
ATOM 664 O O . TYR A 1 84 ? -4.203 -1.242 17.271 1.00 81.44 84 TYR A O 1
ATOM 672 N N . PRO A 1 85 ? -5.472 -0.023 18.66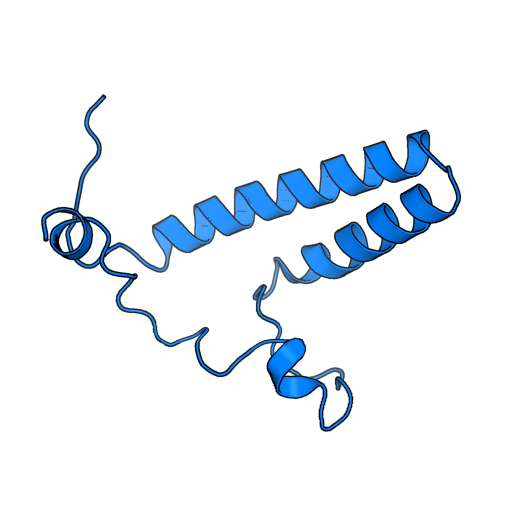9 1.00 74.25 85 PRO A N 1
ATOM 673 C CA . PRO A 1 85 ? -4.451 0.057 19.706 1.00 74.25 85 PRO A CA 1
ATOM 674 C C . PRO A 1 85 ? -4.035 -1.333 20.207 1.00 74.25 85 PRO A C 1
ATOM 676 O O . PRO A 1 85 ? -4.827 -2.275 20.261 1.00 74.25 85 PRO A O 1
ATOM 679 N N . THR A 1 86 ? -2.770 -1.462 20.600 1.00 68.69 86 THR A N 1
ATOM 680 C CA . THR A 1 86 ? -2.246 -2.694 21.194 1.00 68.69 86 THR A CA 1
ATOM 681 C C . THR A 1 86 ? -2.924 -2.987 22.533 1.00 68.69 86 THR A C 1
ATOM 683 O O . THR A 1 86 ? -3.146 -2.080 23.334 1.00 68.69 86 THR A O 1
ATOM 686 N N . LEU A 1 87 ? -3.179 -4.271 22.807 1.00 64.75 87 LEU A N 1
ATOM 687 C CA . LEU A 1 87 ? -3.804 -4.789 24.039 1.00 64.75 87 LEU A CA 1
ATOM 688 C C . LEU A 1 87 ? -3.231 -4.211 25.343 1.00 64.75 87 LEU A C 1
ATOM 690 O O . LEU A 1 87 ? -3.935 -4.029 26.333 1.00 64.75 87 LEU A O 1
ATOM 694 N N . THR A 1 88 ? -1.936 -3.932 25.350 1.00 62.16 88 THR A N 1
ATOM 695 C CA . THR A 1 88 ? -1.256 -3.208 26.418 1.00 62.16 88 THR A CA 1
ATOM 696 C C . THR A 1 88 ? -0.934 -1.815 25.909 1.00 62.16 88 THR A C 1
ATOM 698 O O . THR A 1 88 ? -0.246 -1.691 24.897 1.00 62.16 88 THR A O 1
ATOM 701 N N . GLY A 1 89 ? -1.402 -0.777 26.612 1.00 57.28 89 GLY A N 1
ATOM 702 C CA . GLY A 1 89 ? -1.074 0.629 26.358 1.00 57.28 89 GLY A CA 1
ATOM 703 C C . GLY A 1 89 ? 0.400 0.932 26.630 1.00 57.28 89 GLY A C 1
ATOM 704 O O . GLY A 1 89 ? 0.731 1.685 27.542 1.00 57.28 89 GLY A O 1
ATOM 705 N N . ALA A 1 90 ? 1.296 0.300 25.873 1.00 55.84 90 ALA A N 1
ATOM 706 C CA . ALA A 1 90 ? 2.722 0.556 25.891 1.00 55.84 90 ALA A CA 1
ATOM 707 C C . ALA A 1 90 ? 2.951 1.940 25.277 1.00 55.84 90 ALA A C 1
ATOM 709 O O . ALA A 1 90 ? 3.179 2.102 24.080 1.00 55.84 90 ALA A O 1
ATOM 710 N N . GLN A 1 91 ? 2.813 2.959 26.119 1.00 52.59 91 GLN A N 1
ATOM 711 C CA . GLN A 1 91 ? 3.157 4.325 25.784 1.00 52.59 91 GLN A CA 1
ATOM 712 C C . GLN A 1 91 ? 4.681 4.404 25.682 1.00 52.59 91 GLN A C 1
ATOM 714 O O . GLN A 1 91 ? 5.385 4.373 26.693 1.00 52.59 91 GLN A O 1
ATOM 719 N N . TRP A 1 92 ? 5.193 4.482 24.457 1.00 52.88 92 TRP A N 1
ATOM 720 C CA . TRP A 1 92 ? 6.601 4.767 24.215 1.00 52.88 92 TRP A CA 1
ATOM 721 C C . TRP A 1 92 ? 6.892 6.188 24.698 1.00 52.88 92 TRP A C 1
ATOM 723 O O . TRP A 1 92 ? 6.416 7.167 24.123 1.00 52.88 92 TRP A O 1
ATOM 733 N N . ARG A 1 93 ? 7.627 6.293 25.804 1.00 42.03 93 ARG A N 1
ATOM 734 C CA . ARG A 1 93 ? 8.250 7.540 26.239 1.00 42.03 93 ARG A CA 1
ATOM 735 C C . ARG A 1 93 ? 9.670 7.547 25.686 1.00 42.03 93 ARG A C 1
ATOM 737 O O . ARG A 1 93 ? 10.430 6.632 25.996 1.00 42.03 93 ARG A O 1
ATOM 744 N N . TRP A 1 94 ? 9.949 8.525 24.827 1.00 45.09 94 TRP A N 1
ATOM 745 C CA . TRP A 1 94 ? 11.300 8.877 24.394 1.00 45.09 94 TRP A CA 1
ATOM 746 C C . TRP A 1 94 ? 12.145 9.326 25.585 1.00 45.09 94 TRP A C 1
ATOM 748 O O . TRP A 1 94 ? 11.569 9.977 26.490 1.00 45.09 94 TRP A O 1
#

Foldseek 3Di:
DVCCVFVPFFPDPPQVQAACVNVPVVPDDPPGHHNQHPPLPVLVVLVVQLVVCVVVVVVVSNVVSVVVNVVSVVVSVVVCCVVTPHPDPPPDDD

pLDDT: mean 82.56, std 13.83, range [42.03, 97.62]

Radius of gyration: 16.8 Å; chains: 1; bounding box: 30×28×45 Å

Secondary structure (DSSP, 8-state):
-HHHHH-PPBS--TTSS-SHHHHGGG---TT---SS-TTSTTHHHHHHHHHHHHHHT-HHHHHHHHHHHHHHHHHHHHHHHHHS-BSS------